Protein AF-A0A2D5E9R3-F1 (afdb_monomer_lite)

Sequence (143 aa):
MDPEVPTSSPRASREHAAGPPRAVLGPNGRVVSVGERDGDRIWLVFCHLWPLIGCFTGALPLIWLGPVVVWIIRKDESPLIDDQGRELINSMLTLLLLLVIPVIGWVVGLIWIPVWLVNSIRGAIHGSRAEYFRYPMTIRFLT

Foldseek 3Di:
DDDDDPPPDPVVVVVVLDDPFDFDQDPVRFTATGSDDLVQLVLQLCLLCLLVVCVVVVVVVSSPVSLVVSLVVCLVPDVLSVQLSQQLVQQVVQLVVLVVDPPRSVVVSVVCVVLSNVLSNVSSVCSNRRTDGHRPPGDRPDD

Radius of gyration: 19.44 Å; chains: 1; bounding box: 46×36×68 Å

pLDDT: mean 85.99, std 14.19, range [46.12, 97.75]

Secondary structure (DSSP, 8-state):
---------TTHHHHTT-SPPEEEE-TTS-EEEES--HHHHHHHHHHHHHHHHHHHH--GGGGGHHHHHHHHHHTTT-HHHHHHHHHHHHHHHHHHHHHHSTTHHHHHHHHHHHHHHHHHHHHHHHHHTTB----TT---S--

Structure (mmCIF, N/CA/C/O backbone):
data_AF-A0A2D5E9R3-F1
#
_entry.id   AF-A0A2D5E9R3-F1
#
loop_
_atom_site.group_PDB
_atom_site.id
_atom_site.type_symbol
_atom_site.label_atom_id
_atom_site.label_alt_id
_atom_site.label_comp_id
_atom_site.label_asym_id
_atom_site.label_entity_id
_atom_site.label_seq_id
_atom_site.pdbx_PDB_ins_code
_atom_site.Cartn_x
_atom_site.Cartn_y
_atom_site.Cartn_z
_atom_site.occupancy
_atom_site.B_iso_or_equiv
_atom_site.auth_seq_id
_atom_site.auth_comp_id
_atom_site.auth_asym_id
_atom_site.auth_atom_id
_atom_site.pdbx_PDB_model_num
ATOM 1 N N . MET A 1 1 ? -30.537 22.161 49.892 1.00 52.28 1 MET A N 1
ATOM 2 C CA . MET A 1 1 ? -30.931 21.091 48.956 1.00 52.28 1 MET A CA 1
ATOM 3 C C . MET A 1 1 ? -30.142 21.344 47.689 1.00 52.28 1 MET A C 1
ATOM 5 O O . MET A 1 1 ? -30.567 22.162 46.885 1.00 52.28 1 MET A O 1
ATOM 9 N N . ASP A 1 2 ? -28.948 20.764 47.593 1.00 49.03 2 ASP A N 1
ATOM 10 C CA . ASP A 1 2 ? -28.138 20.851 46.377 1.00 49.03 2 ASP A CA 1
ATOM 11 C C . ASP A 1 2 ? -28.723 19.902 45.322 1.00 49.03 2 ASP A C 1
ATOM 13 O O . ASP A 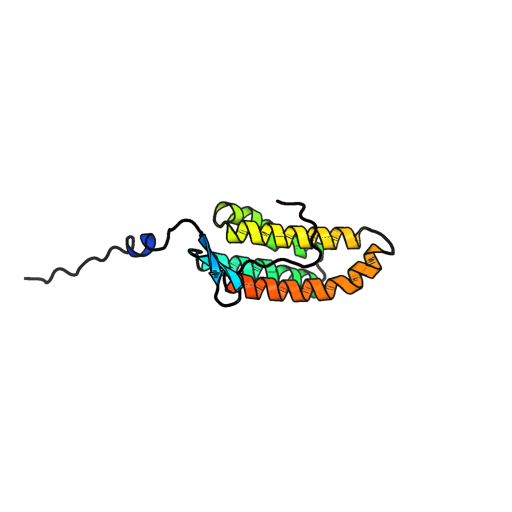1 2 ? -29.057 18.765 45.667 1.00 49.03 2 ASP A O 1
ATOM 17 N N . PRO A 1 3 ? -28.898 20.335 44.062 1.00 62.56 3 PRO A N 1
ATOM 18 C CA . PRO A 1 3 ? -29.348 19.446 43.004 1.00 62.56 3 PRO A CA 1
ATOM 19 C C . PRO A 1 3 ? -28.216 18.474 42.645 1.00 62.56 3 PRO A C 1
ATOM 21 O O . PRO A 1 3 ? -27.124 18.894 42.263 1.00 62.56 3 PRO A O 1
ATOM 24 N N . GLU A 1 4 ? -28.474 17.171 42.767 1.00 58.06 4 GLU A N 1
ATOM 25 C CA . GLU A 1 4 ? -27.582 16.121 42.270 1.00 58.06 4 GLU A CA 1
ATOM 26 C C . GLU A 1 4 ? -27.334 16.323 40.768 1.00 58.06 4 GLU A C 1
ATOM 28 O O . GLU A 1 4 ? -28.232 16.182 39.937 1.00 58.06 4 GLU A O 1
ATOM 33 N N . VAL A 1 5 ? -26.097 16.670 40.413 1.00 67.06 5 VAL A N 1
ATOM 34 C CA . VAL A 1 5 ? -25.625 16.681 39.026 1.00 67.06 5 VAL A CA 1
ATOM 35 C C . VAL A 1 5 ? -25.501 15.222 38.570 1.00 67.06 5 VAL A C 1
ATOM 37 O O . VAL A 1 5 ? -24.724 14.480 39.176 1.00 67.06 5 VAL A O 1
ATOM 40 N N . PRO A 1 6 ? -26.209 14.778 37.513 1.00 55.88 6 PRO A N 1
ATOM 41 C CA . PRO A 1 6 ? -26.099 13.408 37.032 1.00 55.88 6 PRO A CA 1
ATOM 42 C C . PRO A 1 6 ? -24.686 13.171 36.495 1.00 55.88 6 PRO A C 1
ATOM 44 O O . PRO A 1 6 ? -24.296 13.695 35.448 1.00 55.88 6 PRO A O 1
ATOM 47 N N . THR A 1 7 ? -23.901 12.373 37.213 1.00 59.50 7 THR A N 1
ATOM 48 C CA . THR A 1 7 ? -22.586 11.901 36.780 1.00 59.50 7 THR A CA 1
ATOM 49 C C . THR A 1 7 ? -22.771 10.881 35.659 1.00 59.50 7 THR A C 1
ATOM 51 O O . THR A 1 7 ? -22.741 9.668 35.858 1.00 59.50 7 THR A O 1
ATOM 54 N N . SER A 1 8 ? -22.976 11.372 34.434 1.00 57.03 8 SER A N 1
ATOM 55 C CA . SER A 1 8 ? -22.849 10.535 33.242 1.00 57.03 8 SER A CA 1
ATOM 56 C C . SER A 1 8 ? -21.387 10.094 33.117 1.00 57.03 8 SER A C 1
ATOM 58 O O . SER A 1 8 ? -20.502 10.819 32.669 1.00 57.03 8 SER A O 1
ATOM 60 N N . SER A 1 9 ? -21.123 8.893 33.626 1.00 56.31 9 SER A N 1
ATOM 61 C CA . SER A 1 9 ? -19.851 8.186 33.527 1.00 56.31 9 SER A CA 1
ATOM 62 C C . SER A 1 9 ? -19.287 8.269 32.094 1.00 56.31 9 SER A C 1
ATOM 64 O O . SER A 1 9 ? -19.950 7.803 31.162 1.00 56.31 9 SER A O 1
ATOM 66 N N . PRO A 1 10 ? -18.040 8.747 31.889 1.00 56.69 10 PRO A N 1
ATOM 67 C CA . PRO A 1 10 ? -17.362 8.734 30.583 1.00 56.69 10 PRO A CA 1
ATOM 68 C C . PRO A 1 10 ? -17.150 7.327 30.000 1.00 56.69 10 PRO A C 1
ATOM 70 O O . PRO A 1 10 ? -16.632 7.176 28.894 1.00 56.69 10 PRO A O 1
ATOM 73 N N . ARG A 1 11 ? -17.475 6.282 30.770 1.00 52.25 11 ARG A N 1
ATOM 74 C CA . ARG A 1 11 ? -17.302 4.877 30.404 1.00 52.25 11 ARG A CA 1
ATOM 75 C C . ARG A 1 11 ? -18.491 4.344 29.600 1.00 52.25 11 ARG A C 1
ATOM 77 O O . ARG A 1 11 ? -18.274 3.559 28.686 1.00 52.25 11 ARG A O 1
ATOM 84 N N . ALA A 1 12 ? -19.704 4.840 29.860 1.00 47.34 12 ALA A N 1
ATOM 85 C CA . ALA A 1 12 ? -20.921 4.384 29.180 1.00 47.34 12 ALA A CA 1
ATOM 86 C C . ALA A 1 12 ? -20.987 4.835 27.706 1.00 47.34 12 ALA A C 1
ATOM 88 O O . ALA A 1 12 ? -21.480 4.110 26.848 1.00 47.34 12 ALA A O 1
ATOM 89 N N . SER A 1 13 ? -20.408 5.995 27.370 1.00 49.84 13 SER A N 1
ATOM 90 C CA . SER A 1 13 ? -20.287 6.452 25.976 1.00 49.84 13 SER A CA 1
ATOM 91 C C . SER A 1 13 ? -19.224 5.689 25.177 1.00 49.84 13 SER A C 1
ATOM 93 O O . SER A 1 13 ? -19.307 5.631 23.953 1.00 49.84 13 SER A O 1
ATOM 95 N N . ARG A 1 14 ? -18.248 5.063 25.853 1.00 50.88 14 ARG A N 1
ATOM 96 C CA . ARG A 1 14 ? -17.224 4.212 25.220 1.00 50.88 14 ARG A CA 1
ATOM 97 C C . ARG A 1 14 ? -17.724 2.797 24.921 1.00 50.88 14 ARG A C 1
ATOM 99 O O . ARG A 1 14 ? -17.173 2.147 24.040 1.00 50.88 14 ARG A O 1
ATOM 106 N N . GLU A 1 15 ? -18.763 2.336 25.614 1.00 47.16 15 GLU A N 1
ATOM 107 C CA . GLU A 1 15 ? -19.359 1.007 25.406 1.00 47.16 15 GLU A CA 1
ATOM 108 C C . GLU A 1 15 ? -20.357 0.967 24.235 1.00 47.16 15 GLU A C 1
ATOM 110 O O . GLU A 1 15 ? -20.550 -0.086 23.633 1.00 47.16 15 GLU A O 1
ATOM 115 N N . HIS A 1 16 ? -20.926 2.107 23.821 1.00 46.12 16 HIS A N 1
ATOM 116 C CA . HIS A 1 16 ? -21.911 2.160 22.731 1.00 46.12 16 HIS A CA 1
ATOM 117 C C . HIS A 1 16 ? -21.360 1.957 21.302 1.00 46.12 16 HIS A C 1
ATOM 119 O O . HIS A 1 16 ? -22.151 1.915 20.362 1.00 46.12 16 HIS A O 1
ATOM 125 N N . ALA A 1 17 ? -20.049 1.771 21.108 1.00 47.62 17 ALA A N 1
ATOM 126 C CA . ALA A 1 17 ? -19.441 1.619 19.776 1.00 47.62 17 ALA A CA 1
ATOM 127 C C . ALA A 1 17 ? -18.847 0.225 19.476 1.00 47.62 17 ALA A C 1
ATOM 129 O O . ALA A 1 17 ? -18.356 0.003 18.373 1.00 47.62 17 ALA A O 1
ATOM 130 N N . ALA A 1 18 ? -18.884 -0.723 20.417 1.00 50.41 18 ALA A N 1
ATOM 131 C CA . ALA A 1 18 ? -18.148 -1.990 20.317 1.00 50.41 18 ALA A CA 1
ATOM 132 C C . ALA A 1 18 ? -19.027 -3.183 19.890 1.00 50.41 18 ALA A C 1
ATOM 134 O O . ALA A 1 18 ? -19.041 -4.231 20.535 1.00 50.41 18 ALA A O 1
ATOM 135 N N . GLY A 1 19 ? -19.776 -3.041 18.794 1.00 53.56 19 GLY A N 1
ATOM 136 C CA . GLY A 1 19 ? -20.221 -4.227 18.056 1.00 53.56 19 GLY A CA 1
ATOM 137 C C . GLY A 1 19 ? -19.011 -4.907 17.396 1.00 53.56 19 GLY A C 1
ATOM 138 O O . GLY A 1 19 ? -18.029 -4.218 17.113 1.00 53.56 19 GLY A O 1
ATOM 139 N N . PRO A 1 20 ? -19.031 -6.228 17.127 1.00 58.78 20 PRO A N 1
ATOM 140 C CA . PRO A 1 20 ? -17.999 -6.825 16.285 1.00 58.78 20 PRO A CA 1
ATOM 141 C C . PRO A 1 20 ? -17.955 -6.056 14.954 1.00 58.78 20 PRO A C 1
ATOM 143 O O . PRO A 1 20 ? -19.034 -5.748 14.434 1.00 58.78 20 PRO A O 1
ATOM 146 N N . PRO A 1 21 ? -16.764 -5.740 14.411 1.00 62.31 21 PRO A N 1
ATOM 147 C CA . PRO A 1 21 ? -16.633 -5.088 13.115 1.00 62.31 21 PRO A CA 1
ATOM 148 C C . PRO A 1 21 ? -17.486 -5.820 12.084 1.00 62.31 21 PRO A C 1
ATOM 150 O O . PRO A 1 21 ? -17.317 -7.023 11.858 1.00 62.31 21 PRO A O 1
ATOM 153 N N . ARG A 1 22 ? -18.470 -5.121 11.518 1.00 72.44 22 ARG A N 1
ATOM 154 C CA . ARG A 1 22 ? -19.379 -5.690 10.520 1.00 72.44 22 ARG A CA 1
ATOM 155 C C . ARG A 1 22 ? -19.126 -4.992 9.201 1.00 72.44 22 ARG A C 1
ATOM 157 O O . ARG A 1 22 ? -19.356 -3.794 9.071 1.00 72.44 22 ARG A O 1
ATOM 164 N N . ALA A 1 23 ? -18.688 -5.768 8.219 1.00 88.12 23 ALA A N 1
ATOM 165 C CA . ALA A 1 23 ? -18.654 -5.330 6.838 1.00 88.12 23 ALA A CA 1
ATOM 166 C C . ALA A 1 23 ? -20.096 -5.217 6.313 1.00 88.12 23 ALA A C 1
ATOM 168 O O . ALA A 1 23 ? -20.855 -6.188 6.346 1.00 88.12 23 ALA A O 1
ATOM 169 N N . VAL A 1 24 ? -20.478 -4.033 5.840 1.00 90.75 24 VAL A N 1
ATOM 170 C CA . VAL A 1 24 ? -21.803 -3.737 5.281 1.00 90.75 24 VAL A CA 1
ATOM 171 C C . VAL A 1 24 ? -21.638 -3.183 3.869 1.00 90.75 24 VAL A C 1
ATOM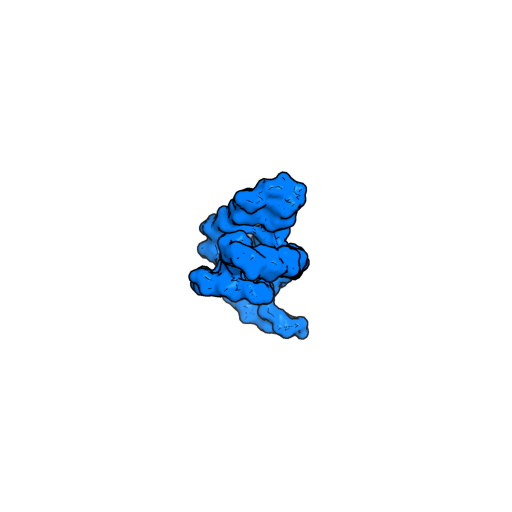 173 O O . VAL A 1 24 ? -20.679 -2.473 3.568 1.00 90.75 24 VAL A O 1
ATOM 176 N N . LEU A 1 25 ? -22.577 -3.503 2.979 1.00 91.06 25 LEU A N 1
ATOM 177 C CA . LEU A 1 25 ? -22.619 -2.912 1.647 1.00 91.06 25 LEU A CA 1
ATOM 178 C C . LEU A 1 25 ? -23.185 -1.487 1.735 1.00 91.06 25 LEU A C 1
ATOM 180 O O . LEU A 1 25 ? -24.355 -1.292 2.060 1.00 91.06 25 LEU A O 1
ATOM 184 N N . GLY A 1 26 ? -22.347 -0.490 1.468 1.00 87.94 26 GLY A N 1
ATOM 185 C CA . GLY A 1 26 ? -22.733 0.915 1.448 1.00 87.94 26 GLY A CA 1
ATOM 186 C C . GLY A 1 26 ? -23.551 1.298 0.203 1.00 87.94 26 GLY A C 1
ATOM 187 O O . GLY A 1 26 ? -23.574 0.553 -0.781 1.00 87.94 26 GLY A O 1
ATOM 188 N N . PRO A 1 27 ? -24.154 2.503 0.184 1.00 85.31 27 PRO A N 1
ATOM 189 C CA . PRO A 1 27 ? -25.037 2.966 -0.898 1.00 85.31 27 PRO A CA 1
ATOM 190 C C . PRO A 1 27 ? -24.382 2.984 -2.285 1.00 85.31 27 PRO A C 1
ATOM 192 O O . PRO A 1 27 ? -25.051 2.850 -3.302 1.00 85.31 27 PRO A O 1
ATOM 195 N N . ASN A 1 28 ? -23.055 3.117 -2.323 1.00 87.62 28 ASN A N 1
ATOM 196 C CA . ASN A 1 28 ? -22.259 3.163 -3.549 1.00 87.62 28 ASN A CA 1
ATOM 197 C C . ASN A 1 28 ? -21.818 1.764 -4.031 1.00 87.62 28 ASN A C 1
ATOM 199 O O . ASN A 1 28 ? -20.890 1.660 -4.832 1.00 87.62 28 ASN A O 1
ATOM 203 N N . GLY A 1 29 ? -22.396 0.689 -3.478 1.00 90.75 29 GLY A N 1
ATOM 204 C CA . GLY A 1 29 ? -22.018 -0.698 -3.772 1.00 90.75 29 GLY A CA 1
ATOM 205 C C . GLY A 1 29 ? -20.646 -1.105 -3.224 1.00 90.75 29 GLY A C 1
ATOM 206 O O . GLY A 1 29 ? -20.078 -2.104 -3.656 1.00 90.75 29 GLY A O 1
ATOM 207 N N . ARG A 1 30 ? -20.083 -0.327 -2.293 1.00 90.94 30 ARG A N 1
ATOM 208 C CA . ARG A 1 30 ? -18.770 -0.587 -1.685 1.00 90.94 30 ARG A CA 1
ATOM 209 C C . ARG A 1 30 ? -18.928 -1.271 -0.345 1.00 90.94 30 ARG A C 1
ATOM 211 O O . ARG A 1 30 ? -19.834 -0.932 0.406 1.00 90.94 30 ARG A O 1
ATOM 218 N N . VAL A 1 31 ? -18.024 -2.188 -0.030 1.00 93.31 31 VAL A N 1
ATOM 219 C CA . VAL A 1 31 ? -17.972 -2.788 1.302 1.00 93.31 31 VAL A CA 1
ATOM 220 C C . VAL A 1 31 ? -17.327 -1.778 2.246 1.00 93.31 31 VAL A C 1
ATOM 222 O O . VAL A 1 31 ? -16.213 -1.313 1.996 1.00 93.31 31 VAL A O 1
ATOM 225 N N . VAL A 1 32 ? -18.052 -1.422 3.299 1.00 93.06 32 VAL A N 1
ATOM 226 C CA . VAL A 1 32 ? -17.645 -0.474 4.335 1.00 93.06 32 VAL A CA 1
ATOM 227 C C . VAL A 1 32 ? -17.607 -1.227 5.650 1.00 93.06 32 VAL A C 1
ATOM 229 O O . VAL A 1 32 ? -18.540 -1.965 5.968 1.00 93.06 32 VAL A O 1
ATOM 232 N N . SER A 1 33 ? -16.538 -1.048 6.409 1.00 90.50 33 SER A N 1
ATOM 233 C CA . SER A 1 33 ? -16.481 -1.564 7.765 1.00 90.50 33 SER A CA 1
ATOM 234 C C . SER A 1 33 ? -17.184 -0.601 8.726 1.00 90.50 33 SER A C 1
ATOM 236 O O . SER A 1 33 ? -17.061 0.624 8.602 1.00 90.50 33 SER A O 1
ATOM 238 N N . VAL A 1 34 ? -18.003 -1.157 9.621 1.00 87.69 34 VAL A N 1
ATOM 239 C CA . VAL A 1 34 ? -18.780 -0.411 10.615 1.00 87.69 34 VAL A CA 1
ATOM 240 C C . VAL A 1 34 ? -18.314 -0.795 12.016 1.00 87.69 34 VAL A C 1
ATOM 242 O O . VAL A 1 34 ? -18.251 -1.979 12.349 1.00 87.69 34 VAL A O 1
ATOM 245 N N . GLY A 1 35 ? -18.083 0.218 12.856 1.00 84.56 35 GLY A N 1
ATOM 246 C CA . GLY A 1 35 ? -17.605 0.055 14.235 1.00 84.56 35 GLY A CA 1
ATOM 247 C C . GLY A 1 35 ? -16.111 0.338 14.415 1.00 84.56 35 GLY A C 1
ATOM 248 O O . GLY A 1 35 ? -15.596 0.216 15.524 1.00 84.56 35 GLY A O 1
ATOM 249 N N . GLU A 1 36 ? -15.403 0.735 13.356 1.00 82.56 36 GLU A N 1
ATOM 250 C CA . GLU A 1 36 ? -13.984 1.087 13.421 1.00 82.56 36 GLU A CA 1
ATOM 251 C C . GLU A 1 36 ? -13.741 2.359 14.220 1.00 82.56 36 GLU A C 1
ATOM 253 O O . GLU A 1 36 ? -14.477 3.344 14.131 1.00 82.56 36 GLU A O 1
ATOM 258 N N . ARG A 1 37 ? -12.618 2.360 14.936 1.00 85.62 37 ARG A N 1
ATOM 259 C CA . ARG A 1 37 ? -12.118 3.549 15.620 1.00 85.62 37 ARG A CA 1
ATOM 260 C C . ARG A 1 37 ? -11.626 4.565 14.594 1.00 85.62 37 ARG A C 1
ATOM 262 O O . ARG A 1 37 ? -10.965 4.197 13.625 1.00 85.62 37 ARG A O 1
ATOM 269 N N . ASP A 1 38 ? -11.818 5.852 14.874 1.00 86.44 38 ASP A N 1
ATOM 270 C CA . ASP A 1 38 ? -11.306 6.941 14.026 1.00 86.44 38 ASP A CA 1
ATOM 271 C C . ASP A 1 38 ? -9.795 6.832 13.774 1.00 86.44 38 ASP A C 1
ATOM 273 O O . ASP A 1 38 ? -9.314 7.100 12.672 1.00 86.44 38 ASP A O 1
ATOM 277 N N . GLY A 1 39 ? -9.049 6.351 14.774 1.00 90.19 39 GLY A N 1
ATOM 278 C CA . GLY A 1 39 ? -7.618 6.092 14.650 1.00 90.19 39 GLY A CA 1
ATOM 279 C C . GLY A 1 39 ? -7.276 5.105 13.534 1.00 90.19 39 GLY A C 1
ATOM 280 O O . GLY A 1 39 ? -6.260 5.287 12.871 1.00 90.19 39 GLY A O 1
ATOM 281 N N . ASP A 1 40 ? -8.109 4.095 13.273 1.00 92.94 40 ASP A N 1
ATOM 282 C CA . ASP A 1 40 ? -7.834 3.069 12.259 1.00 92.94 40 ASP A CA 1
ATOM 283 C C . ASP A 1 40 ? -7.788 3.679 10.848 1.00 92.94 40 ASP A C 1
ATOM 285 O O . ASP A 1 40 ? -6.897 3.365 10.060 1.00 92.94 40 ASP A O 1
ATOM 289 N N . ARG A 1 41 ? -8.670 4.646 10.565 1.00 94.38 41 ARG A N 1
ATOM 290 C CA . ARG A 1 41 ? -8.703 5.385 9.290 1.00 94.38 41 ARG A CA 1
ATOM 291 C C . ARG A 1 41 ? -7.415 6.172 9.057 1.00 94.38 41 ARG A C 1
ATOM 293 O O . ARG A 1 41 ? -6.906 6.194 7.938 1.00 94.38 41 ARG A O 1
ATOM 300 N N . ILE A 1 42 ? -6.870 6.789 10.109 1.00 95.12 42 ILE A N 1
ATOM 301 C CA . ILE A 1 42 ? -5.611 7.547 10.041 1.00 95.12 42 ILE A CA 1
ATOM 302 C C . ILE A 1 42 ? -4.454 6.618 9.665 1.00 95.12 42 ILE A C 1
ATOM 304 O O . ILE A 1 42 ? -3.672 6.950 8.774 1.00 95.12 42 ILE A O 1
ATOM 308 N N . TRP A 1 43 ? -4.374 5.439 10.290 1.00 95.50 43 TRP A N 1
ATOM 309 C CA . TRP A 1 43 ? -3.345 4.448 9.963 1.00 95.50 43 TRP A CA 1
ATOM 310 C C . TRP A 1 43 ? -3.453 3.956 8.525 1.00 95.50 43 TRP A C 1
ATOM 312 O O . TRP A 1 43 ? -2.435 3.872 7.848 1.00 95.50 43 TRP A O 1
ATOM 322 N N . LEU A 1 44 ? -4.665 3.697 8.031 1.00 95.75 44 LEU A N 1
ATOM 323 C CA . LEU A 1 44 ? -4.875 3.281 6.642 1.00 95.75 44 LEU A CA 1
ATOM 324 C C . LEU A 1 44 ? -4.431 4.357 5.649 1.00 95.75 44 LEU A C 1
ATOM 326 O O . LEU A 1 44 ? -3.680 4.065 4.719 1.00 95.75 44 LEU A O 1
ATOM 330 N N . VAL A 1 45 ? -4.847 5.610 5.863 1.00 96.69 45 VAL A N 1
ATOM 331 C CA . VAL A 1 45 ? -4.415 6.745 5.032 1.00 96.69 45 VAL A CA 1
ATOM 332 C C . VAL A 1 45 ? -2.892 6.846 5.032 1.00 96.69 45 VAL A C 1
ATOM 334 O O . VAL A 1 45 ? -2.280 6.928 3.968 1.00 96.69 45 VAL A O 1
ATOM 337 N N . PHE A 1 46 ? -2.275 6.784 6.212 1.00 95.44 46 PHE A N 1
ATOM 338 C CA . PHE A 1 46 ? -0.825 6.828 6.356 1.00 95.44 46 PHE A CA 1
ATOM 339 C C . PHE A 1 46 ? -0.136 5.679 5.608 1.00 95.44 46 PHE A C 1
ATOM 341 O O . PHE A 1 46 ? 0.769 5.931 4.815 1.00 95.44 46 PHE A O 1
ATOM 348 N N . CYS A 1 47 ? -0.587 4.436 5.794 1.00 95.06 47 CYS A N 1
ATOM 349 C CA . CYS A 1 47 ? -0.040 3.263 5.115 1.00 95.06 47 CYS A CA 1
ATOM 350 C C . CYS A 1 47 ? -0.084 3.407 3.596 1.00 95.06 47 CYS A C 1
ATOM 352 O O . CYS A 1 47 ? 0.928 3.194 2.934 1.00 95.06 47 CYS A O 1
ATOM 354 N N . HIS A 1 48 ? -1.233 3.784 3.037 1.00 95.44 48 HIS A N 1
ATOM 355 C CA . HIS A 1 48 ? -1.396 3.873 1.590 1.00 95.44 48 HIS A CA 1
ATOM 356 C C . HIS A 1 48 ? -0.643 5.058 0.969 1.00 95.44 48 HIS A C 1
ATOM 358 O O . HIS A 1 48 ? -0.245 4.972 -0.189 1.00 95.44 48 HIS A O 1
ATOM 364 N N . LEU A 1 49 ? -0.398 6.141 1.714 1.00 95.12 49 LEU A N 1
ATOM 365 C CA . LEU A 1 49 ? 0.401 7.275 1.229 1.00 95.12 49 LEU A CA 1
ATOM 366 C C . LEU A 1 49 ? 1.904 7.112 1.471 1.00 95.12 49 LEU A C 1
ATOM 368 O O . LEU A 1 49 ? 2.696 7.753 0.779 1.00 95.12 49 LEU A O 1
ATOM 372 N N . TRP A 1 50 ? 2.319 6.252 2.402 1.00 93.81 50 TRP A N 1
ATOM 373 C CA . TRP A 1 50 ? 3.730 6.031 2.714 1.00 93.81 50 TRP A CA 1
ATOM 374 C C . TRP A 1 50 ? 4.588 5.698 1.486 1.00 93.81 50 TRP A C 1
ATOM 376 O O . TRP A 1 50 ? 5.680 6.261 1.363 1.00 93.81 50 TRP A O 1
ATOM 386 N N . PRO A 1 51 ? 4.118 4.880 0.523 1.00 88.00 51 PRO A N 1
ATOM 387 C CA . PRO A 1 51 ? 4.864 4.649 -0.696 1.00 88.00 51 PRO A CA 1
ATOM 388 C C . PRO A 1 51 ? 5.327 5.887 -1.463 1.00 88.00 51 PRO A C 1
ATOM 390 O O . PRO A 1 51 ? 6.389 5.866 -2.087 1.00 88.00 51 PRO A O 1
ATOM 393 N N . LEU A 1 52 ? 4.561 6.979 -1.394 1.00 89.12 52 LEU A N 1
ATOM 394 C CA . LEU A 1 52 ? 4.906 8.228 -2.065 1.00 89.12 52 LEU A CA 1
ATOM 395 C C . LEU A 1 52 ? 6.222 8.797 -1.518 1.00 89.12 52 LEU A C 1
ATOM 397 O O . LEU A 1 52 ? 7.031 9.308 -2.287 1.00 89.12 52 LEU A O 1
ATOM 401 N N . ILE A 1 53 ? 6.483 8.641 -0.216 1.00 84.94 53 ILE A N 1
ATOM 402 C CA . ILE A 1 53 ? 7.718 9.110 0.427 1.00 84.94 53 ILE A CA 1
ATOM 403 C C . ILE A 1 53 ? 8.932 8.417 -0.197 1.00 84.94 53 ILE A C 1
ATOM 405 O O . ILE A 1 53 ? 9.892 9.087 -0.578 1.00 84.94 53 ILE A O 1
ATOM 409 N N . GLY A 1 54 ? 8.878 7.091 -0.356 1.00 77.12 54 GLY A N 1
ATOM 410 C CA . GLY A 1 54 ? 9.955 6.320 -0.986 1.00 77.12 54 GLY A CA 1
ATOM 411 C C . GLY A 1 54 ? 10.197 6.729 -2.443 1.00 77.12 54 GLY A C 1
ATOM 412 O O . GLY A 1 54 ? 11.346 6.866 -2.859 1.00 77.12 54 GLY A O 1
ATOM 413 N N . CYS A 1 55 ? 9.125 7.000 -3.196 1.00 77.81 55 CYS A N 1
ATOM 414 C CA . CYS A 1 55 ? 9.216 7.466 -4.582 1.00 77.81 55 CYS A CA 1
ATOM 415 C C . CYS A 1 55 ? 9.826 8.873 -4.711 1.00 77.81 55 CYS A C 1
ATOM 417 O O . CYS A 1 55 ? 10.659 9.081 -5.587 1.00 77.81 55 CYS A O 1
ATOM 419 N N . PHE A 1 56 ? 9.446 9.829 -3.856 1.00 80.56 56 PHE A N 1
ATOM 420 C CA . PHE A 1 56 ? 9.931 11.215 -3.949 1.00 80.56 56 PHE A CA 1
ATOM 421 C C . PHE A 1 56 ? 11.334 11.418 -3.367 1.00 80.56 56 PHE A C 1
ATOM 423 O O . PHE A 1 56 ? 12.072 12.276 -3.841 1.00 80.56 56 PHE A O 1
ATOM 430 N N . THR A 1 57 ? 11.714 10.643 -2.349 1.00 82.06 57 THR A N 1
ATOM 431 C CA . THR A 1 57 ? 13.032 10.763 -1.698 1.00 82.06 57 THR A CA 1
ATOM 432 C C . THR A 1 57 ? 14.113 9.905 -2.357 1.00 82.06 57 THR A C 1
ATOM 434 O O . THR A 1 57 ? 15.287 10.042 -2.025 1.00 82.06 57 THR A O 1
ATOM 437 N N . GLY A 1 58 ? 13.737 8.991 -3.260 1.00 75.62 58 GLY A N 1
ATOM 438 C CA . GLY A 1 58 ? 14.649 8.011 -3.861 1.00 75.62 58 GLY A CA 1
ATOM 439 C C . GLY A 1 58 ? 15.070 6.882 -2.912 1.00 75.62 58 GLY A C 1
ATOM 440 O O . GLY A 1 58 ? 15.799 5.975 -3.314 1.00 75.62 58 GLY A O 1
ATOM 441 N N . ALA A 1 59 ? 14.594 6.883 -1.664 1.00 80.44 59 ALA A N 1
ATOM 442 C CA . ALA A 1 59 ? 14.894 5.855 -0.677 1.00 80.44 59 ALA A CA 1
ATOM 443 C C . ALA A 1 59 ? 13.987 4.627 -0.868 1.00 80.44 59 ALA A C 1
ATOM 445 O O . ALA A 1 59 ? 13.118 4.333 -0.047 1.00 80.44 59 ALA A O 1
ATOM 446 N N . LEU A 1 60 ? 14.197 3.896 -1.966 1.00 75.00 60 LEU A N 1
ATOM 447 C CA . LEU A 1 60 ? 13.372 2.747 -2.355 1.00 75.00 60 LEU A CA 1
ATOM 448 C C . LEU A 1 60 ? 13.184 1.694 -1.247 1.00 75.00 60 LEU A C 1
ATOM 450 O O . LEU A 1 60 ? 12.060 1.228 -1.101 1.00 75.00 60 LEU A O 1
ATOM 454 N N . PRO A 1 61 ? 14.180 1.335 -0.410 1.00 77.56 61 PRO A N 1
ATOM 455 C CA . PRO A 1 61 ? 13.946 0.391 0.686 1.00 77.56 61 PRO A CA 1
ATOM 456 C C . PRO A 1 61 ? 12.967 0.915 1.745 1.00 77.56 61 PRO A C 1
ATOM 458 O O . PRO A 1 61 ? 12.212 0.137 2.327 1.00 77.56 61 PRO A O 1
ATOM 461 N N . LEU A 1 62 ? 12.928 2.235 1.971 1.00 82.25 62 LEU A N 1
ATOM 462 C CA . LEU A 1 62 ? 12.036 2.837 2.962 1.00 82.25 62 LEU A CA 1
ATOM 463 C C . LEU A 1 62 ? 10.568 2.719 2.566 1.00 82.25 62 LEU A C 1
ATOM 465 O O . LEU A 1 62 ? 9.728 2.763 3.458 1.00 82.25 62 LEU A O 1
ATOM 469 N N . ILE A 1 63 ? 10.246 2.500 1.284 1.00 85.88 63 ILE A N 1
ATOM 470 C CA . ILE A 1 63 ? 8.865 2.364 0.800 1.00 85.88 63 ILE A CA 1
ATOM 471 C C . ILE A 1 63 ? 8.086 1.276 1.560 1.00 85.88 63 ILE A C 1
ATOM 473 O O . ILE A 1 63 ? 6.888 1.426 1.757 1.00 85.88 63 ILE A O 1
ATOM 477 N N . TRP A 1 64 ? 8.767 0.231 2.042 1.00 89.19 64 TRP A N 1
ATOM 478 C CA . TRP A 1 64 ? 8.188 -0.920 2.749 1.00 89.19 64 TRP A CA 1
ATOM 479 C C . TRP A 1 64 ? 7.961 -0.693 4.233 1.00 89.19 64 TRP A C 1
ATOM 481 O O . TRP A 1 64 ? 7.051 -1.284 4.812 1.00 89.19 64 TRP A O 1
ATOM 491 N N . LEU A 1 65 ? 8.789 0.147 4.851 1.00 90.75 65 LEU A N 1
ATOM 492 C CA . LEU A 1 65 ? 8.900 0.191 6.301 1.00 90.75 65 LEU A CA 1
ATOM 493 C C . LEU A 1 65 ? 7.590 0.636 6.959 1.00 90.75 65 LEU A C 1
ATOM 495 O O . LEU A 1 65 ? 7.108 -0.040 7.860 1.00 90.75 65 LEU A O 1
ATOM 499 N N . GLY A 1 66 ? 6.980 1.721 6.480 1.00 90.88 66 GLY A N 1
ATOM 500 C CA . GLY A 1 66 ? 5.735 2.247 7.042 1.00 90.88 66 GLY A CA 1
ATOM 501 C C . GLY A 1 66 ? 4.580 1.241 6.999 1.00 90.88 66 GLY A C 1
ATOM 502 O O . GLY A 1 66 ? 4.070 0.886 8.062 1.00 90.88 66 GLY A O 1
ATOM 503 N N . PRO A 1 67 ? 4.176 0.739 5.815 1.00 94.06 67 PRO A N 1
ATOM 504 C CA . PRO A 1 67 ? 3.094 -0.228 5.681 1.00 94.06 67 PRO A CA 1
ATOM 505 C C . PRO A 1 67 ? 3.307 -1.487 6.517 1.00 94.06 67 PRO A C 1
ATOM 507 O O . PRO A 1 67 ? 2.394 -1.909 7.220 1.00 94.06 67 PRO A O 1
ATOM 510 N N . VAL A 1 68 ? 4.516 -2.059 6.481 1.00 95.50 68 VAL A N 1
ATOM 511 C CA . VAL A 1 68 ? 4.825 -3.306 7.191 1.00 95.50 68 VAL A CA 1
ATOM 512 C C . VAL A 1 68 ? 4.799 -3.102 8.703 1.00 95.50 68 VAL A C 1
ATOM 514 O O . VAL A 1 68 ? 4.180 -3.895 9.409 1.00 95.50 68 VAL A O 1
ATOM 517 N N . VAL A 1 69 ? 5.419 -2.034 9.211 1.00 95.38 69 VAL A N 1
ATOM 518 C CA . VAL A 1 69 ? 5.445 -1.745 10.653 1.00 95.38 69 VAL A CA 1
ATOM 519 C C . VAL A 1 69 ? 4.037 -1.483 11.178 1.00 95.38 69 VAL A C 1
ATOM 521 O O . VAL A 1 69 ? 3.644 -2.069 12.186 1.00 95.38 69 VAL A O 1
ATOM 524 N N . VAL A 1 70 ? 3.254 -0.651 10.486 1.00 95.00 70 VAL A N 1
ATOM 525 C CA . VAL A 1 70 ? 1.876 -0.366 10.904 1.00 95.00 70 VAL A CA 1
ATOM 526 C C . VAL A 1 70 ? 1.024 -1.630 10.865 1.00 95.00 70 VAL A C 1
ATOM 528 O O . VAL A 1 70 ? 0.300 -1.887 11.826 1.00 95.00 70 VAL A O 1
ATOM 531 N N . TRP A 1 71 ? 1.132 -2.440 9.807 1.00 97.00 71 TRP A N 1
ATOM 532 C CA . TRP A 1 71 ? 0.383 -3.690 9.717 1.00 97.00 71 TRP A CA 1
ATOM 533 C C . TRP A 1 71 ? 0.736 -4.633 10.871 1.00 97.00 71 TRP A C 1
ATOM 535 O O . TRP A 1 71 ? -0.168 -5.086 11.562 1.00 97.00 71 TRP A O 1
ATOM 545 N N . ILE A 1 72 ? 2.019 -4.855 11.173 1.00 97.31 72 ILE A N 1
ATOM 546 C CA . ILE A 1 72 ? 2.430 -5.745 12.273 1.00 97.31 72 ILE A CA 1
ATOM 547 C C . ILE A 1 72 ? 1.891 -5.274 13.629 1.00 97.31 72 ILE A C 1
ATOM 549 O O . ILE A 1 72 ? 1.433 -6.102 14.411 1.00 97.31 72 ILE A O 1
ATOM 553 N N . ILE A 1 73 ? 1.930 -3.968 13.910 1.00 96.38 73 ILE A N 1
ATOM 554 C CA . ILE A 1 73 ? 1.519 -3.423 15.214 1.00 96.38 73 ILE A CA 1
ATOM 555 C C . ILE A 1 73 ? -0.007 -3.421 15.372 1.00 96.38 73 ILE A C 1
ATOM 557 O O . ILE A 1 73 ? -0.506 -3.577 16.481 1.00 96.38 73 ILE A O 1
ATOM 561 N N . ARG A 1 74 ? -0.757 -3.208 14.285 1.00 95.06 74 ARG A N 1
ATOM 562 C CA . ARG A 1 74 ? -2.194 -2.887 14.356 1.00 95.06 74 ARG A CA 1
ATOM 563 C C . ARG A 1 74 ? -3.110 -3.973 13.791 1.00 95.06 74 ARG A C 1
ATOM 565 O O . ARG A 1 74 ? -4.318 -3.888 14.015 1.00 95.06 74 ARG A O 1
ATOM 572 N N . LYS A 1 75 ? -2.578 -4.992 13.101 1.00 94.62 75 LYS A N 1
ATOM 573 C CA . LYS A 1 75 ? -3.374 -6.079 12.496 1.00 94.62 75 LYS A CA 1
ATOM 574 C C . LYS A 1 75 ? -4.278 -6.795 13.501 1.00 94.62 75 LYS A C 1
ATOM 576 O O . LYS A 1 75 ? -5.424 -7.085 13.190 1.00 94.62 75 LYS A O 1
ATOM 581 N N . ASP A 1 76 ? -3.799 -7.018 14.723 1.00 94.69 76 ASP A N 1
ATOM 582 C CA . ASP A 1 76 ? -4.552 -7.773 15.734 1.00 94.69 76 ASP A CA 1
ATOM 583 C C . ASP A 1 76 ? -5.634 -6.912 16.412 1.00 94.69 76 ASP A C 1
ATOM 585 O O . ASP A 1 76 ? -6.514 -7.423 17.100 1.00 94.69 76 ASP A O 1
ATOM 589 N N . GLU A 1 77 ? -5.598 -5.593 16.200 1.00 90.81 77 GLU A N 1
ATOM 590 C CA . GLU A 1 77 ? -6.515 -4.641 16.823 1.00 90.81 77 GLU A CA 1
ATOM 591 C C . GLU A 1 77 ? -7.679 -4.238 15.911 1.00 90.81 77 GLU A C 1
ATOM 593 O O . GLU A 1 77 ? -8.686 -3.734 16.415 1.00 90.81 77 GLU A O 1
ATOM 598 N N . SER A 1 78 ? -7.539 -4.384 14.590 1.00 91.12 78 SER A N 1
ATOM 599 C CA . SER A 1 78 ? -8.526 -3.929 13.607 1.00 91.12 78 SER A CA 1
ATOM 600 C C . SER A 1 78 ? -8.550 -4.842 12.376 1.00 91.12 78 SER A C 1
ATOM 602 O O . SER A 1 78 ? -7.596 -4.831 11.593 1.00 91.12 78 SER A O 1
ATOM 604 N N . PRO A 1 79 ? -9.653 -5.581 12.138 1.00 92.19 79 PRO A N 1
ATOM 605 C CA . PRO A 1 79 ? -9.796 -6.437 10.959 1.00 92.19 79 PRO A CA 1
ATOM 606 C C . PRO A 1 79 ? -9.687 -5.674 9.633 1.00 92.19 79 PRO A C 1
ATOM 608 O O . PRO A 1 79 ? -9.231 -6.225 8.634 1.00 92.19 79 PRO A O 1
ATOM 611 N N . LEU A 1 80 ? -10.086 -4.397 9.616 1.00 93.56 80 LEU A N 1
ATOM 612 C CA . LEU A 1 80 ? -9.935 -3.537 8.446 1.00 93.56 80 LEU A CA 1
ATOM 613 C C . LEU A 1 80 ? -8.456 -3.237 8.157 1.00 93.56 80 LEU A C 1
ATOM 615 O O . LEU A 1 80 ? -8.036 -3.321 7.004 1.00 93.56 80 LEU A O 1
ATOM 619 N N . ILE A 1 81 ? -7.665 -2.906 9.187 1.00 95.62 81 ILE A N 1
ATOM 620 C CA . ILE A 1 81 ? -6.215 -2.684 9.033 1.00 95.62 81 ILE A CA 1
ATOM 621 C C . ILE A 1 81 ? -5.525 -3.965 8.587 1.00 95.62 81 ILE A C 1
ATOM 623 O O . ILE A 1 81 ? -4.642 -3.921 7.735 1.00 95.62 81 ILE A O 1
ATOM 627 N N . ASP A 1 82 ? -5.924 -5.097 9.150 1.00 96.12 82 ASP A N 1
ATOM 628 C CA . ASP A 1 82 ? -5.352 -6.384 8.799 1.00 96.12 82 ASP A CA 1
ATOM 629 C C . ASP A 1 82 ? -5.580 -6.732 7.317 1.00 96.12 82 ASP A C 1
ATOM 631 O O . ASP A 1 82 ? -4.633 -7.038 6.591 1.00 96.12 82 ASP A O 1
ATOM 635 N N . ASP A 1 83 ? -6.815 -6.583 6.834 1.00 95.81 83 ASP A N 1
ATOM 636 C CA . ASP A 1 83 ? -7.156 -6.835 5.434 1.00 95.81 83 ASP A CA 1
ATOM 637 C C . ASP A 1 83 ? -6.448 -5.878 4.460 1.00 95.81 83 ASP A C 1
ATOM 639 O O . ASP A 1 83 ? -5.827 -6.310 3.483 1.00 95.81 83 ASP A O 1
ATOM 643 N N . GLN A 1 84 ? -6.525 -4.574 4.726 1.00 96.62 84 GLN A N 1
ATOM 644 C CA . GLN A 1 84 ? -5.954 -3.557 3.843 1.00 96.62 84 GLN A CA 1
ATOM 645 C C . GLN A 1 84 ? -4.423 -3.545 3.900 1.00 96.62 84 GLN A C 1
ATOM 647 O O . GLN A 1 84 ? -3.769 -3.317 2.881 1.00 96.62 84 GLN A O 1
ATOM 652 N N . GLY A 1 85 ? -3.842 -3.856 5.061 1.00 96.38 85 GLY A N 1
ATOM 653 C CA . GLY A 1 85 ? -2.406 -4.044 5.237 1.00 96.38 85 GLY A CA 1
ATOM 654 C C . GLY A 1 85 ? -1.886 -5.228 4.424 1.00 96.38 85 GLY A C 1
ATOM 655 O O . GLY A 1 85 ? -0.935 -5.057 3.658 1.00 96.38 85 GLY A O 1
ATOM 656 N N . ARG A 1 86 ? -2.554 -6.392 4.491 1.00 97.00 86 ARG A N 1
ATOM 657 C CA . ARG A 1 86 ? -2.236 -7.542 3.626 1.00 97.00 86 ARG A CA 1
ATOM 658 C C . ARG A 1 86 ? -2.332 -7.184 2.148 1.00 97.00 86 ARG A C 1
ATOM 660 O O . ARG A 1 86 ? -1.414 -7.491 1.392 1.00 97.00 86 ARG A O 1
ATOM 667 N N . GLU A 1 87 ? -3.412 -6.529 1.727 1.00 97.25 87 GLU A N 1
ATOM 668 C CA . GLU A 1 87 ? -3.609 -6.127 0.331 1.00 97.25 87 GLU A CA 1
ATOM 669 C C . GLU A 1 87 ? -2.492 -5.191 -0.159 1.00 97.25 87 GLU A C 1
ATOM 671 O O . GLU A 1 87 ? -1.917 -5.414 -1.229 1.00 97.25 87 GLU A O 1
ATOM 676 N N . LEU A 1 88 ? -2.151 -4.166 0.625 1.00 96.12 88 LEU A N 1
ATOM 677 C CA . LEU A 1 88 ? -1.084 -3.224 0.296 1.00 96.12 88 LEU A CA 1
ATOM 678 C C . LEU A 1 88 ? 0.273 -3.932 0.197 1.00 96.12 88 LEU A C 1
ATOM 680 O O . LEU A 1 88 ? 0.969 -3.774 -0.807 1.00 96.12 88 LEU A O 1
ATOM 684 N N . ILE A 1 89 ? 0.624 -4.761 1.182 1.00 96.31 89 ILE A N 1
ATOM 685 C CA . ILE A 1 89 ? 1.895 -5.501 1.197 1.00 96.31 89 ILE A CA 1
ATOM 686 C C . ILE A 1 89 ? 1.972 -6.482 0.022 1.00 96.31 89 ILE A C 1
ATOM 688 O O . ILE A 1 89 ? 2.988 -6.525 -0.671 1.00 96.31 89 ILE A O 1
ATOM 692 N N . ASN A 1 90 ? 0.892 -7.207 -0.272 1.00 96.75 90 ASN A N 1
ATOM 693 C CA . ASN A 1 90 ? 0.793 -8.076 -1.447 1.00 96.75 90 ASN A CA 1
ATOM 694 C C . ASN A 1 90 ? 1.024 -7.301 -2.755 1.00 96.75 90 ASN A C 1
ATOM 696 O O . ASN A 1 90 ? 1.716 -7.770 -3.662 1.00 96.75 90 ASN A O 1
ATOM 700 N N . SER A 1 91 ? 0.482 -6.087 -2.847 1.00 95.44 91 SER A N 1
ATOM 701 C CA . SER A 1 91 ? 0.640 -5.221 -4.022 1.00 95.44 91 SER A CA 1
ATOM 702 C C . SER A 1 91 ? 2.082 -4.747 -4.182 1.00 95.44 91 SER A C 1
ATOM 704 O O . SER A 1 91 ? 2.610 -4.717 -5.293 1.00 95.44 91 SER A O 1
ATOM 706 N N . MET A 1 92 ? 2.743 -4.430 -3.070 1.00 93.62 92 MET A N 1
ATOM 707 C CA . MET A 1 92 ? 4.161 -4.080 -3.057 1.00 93.62 92 MET A CA 1
ATOM 708 C C . MET A 1 92 ? 5.028 -5.277 -3.452 1.00 93.62 92 MET A C 1
ATOM 710 O O . MET A 1 92 ? 5.926 -5.122 -4.275 1.00 93.62 92 MET A O 1
ATOM 714 N N . LEU A 1 93 ? 4.742 -6.480 -2.934 1.00 94.38 93 LEU A N 1
ATOM 715 C CA . LEU A 1 93 ? 5.435 -7.725 -3.311 1.00 94.38 93 LEU A CA 1
ATOM 716 C C . LEU A 1 93 ? 5.274 -8.029 -4.796 1.00 94.38 93 LEU A C 1
ATOM 718 O O . LEU A 1 93 ? 6.235 -8.417 -5.458 1.00 94.38 93 LEU A O 1
ATOM 722 N N . THR A 1 94 ? 4.084 -7.785 -5.338 1.00 93.88 94 THR A N 1
ATOM 723 C CA . THR A 1 94 ? 3.839 -7.939 -6.771 1.00 93.88 94 THR A CA 1
ATOM 724 C C . THR A 1 94 ? 4.690 -6.963 -7.585 1.00 93.88 94 THR A C 1
ATOM 726 O O . THR A 1 94 ? 5.338 -7.376 -8.546 1.00 93.88 94 THR A O 1
ATOM 729 N N . LEU A 1 95 ? 4.766 -5.691 -7.174 1.00 91.25 95 LEU A N 1
ATOM 730 C CA . LEU A 1 95 ? 5.644 -4.710 -7.816 1.00 91.25 95 LEU A CA 1
ATOM 731 C C . LEU A 1 95 ? 7.125 -5.114 -7.710 1.00 91.25 95 LEU A C 1
ATOM 733 O O . LEU A 1 95 ? 7.844 -5.036 -8.702 1.00 91.25 95 LEU A O 1
ATOM 737 N N . LEU A 1 96 ? 7.574 -5.592 -6.547 1.00 91.25 96 LEU A N 1
ATOM 738 C CA . LEU A 1 96 ? 8.945 -6.067 -6.348 1.00 91.25 96 LEU A CA 1
ATOM 739 C C . LEU A 1 96 ? 9.300 -7.199 -7.309 1.00 91.25 96 LEU A C 1
ATOM 741 O O . LEU A 1 96 ? 10.352 -7.159 -7.940 1.00 91.25 96 LEU A O 1
ATOM 745 N N . LEU A 1 97 ? 8.414 -8.185 -7.449 1.00 92.31 97 LEU A N 1
ATOM 746 C CA . LEU A 1 97 ? 8.621 -9.305 -8.364 1.00 92.31 97 LEU A CA 1
ATOM 747 C C . LEU A 1 97 ? 8.766 -8.840 -9.812 1.00 92.31 97 LEU A C 1
ATOM 749 O O . LEU A 1 97 ? 9.662 -9.316 -10.508 1.00 92.31 97 LEU A O 1
ATOM 753 N N . LEU A 1 98 ? 7.946 -7.879 -10.252 1.00 90.62 98 LEU A N 1
ATOM 754 C CA . LEU A 1 98 ? 8.086 -7.291 -11.587 1.00 90.62 98 LEU A CA 1
ATOM 755 C C . LEU A 1 98 ? 9.463 -6.637 -11.769 1.00 90.62 98 LEU A C 1
ATOM 757 O O . LEU A 1 98 ? 10.077 -6.801 -12.816 1.00 90.62 98 LEU A O 1
ATOM 761 N N . LEU A 1 99 ? 9.990 -5.957 -10.751 1.00 88.25 99 LEU A N 1
ATOM 762 C CA . LEU A 1 99 ? 11.297 -5.296 -10.835 1.00 88.25 99 LEU A CA 1
ATOM 763 C C . LEU A 1 99 ? 12.489 -6.271 -10.805 1.00 88.25 99 LEU A C 1
ATOM 765 O O . LEU A 1 99 ? 13.554 -5.945 -11.326 1.00 88.25 99 LEU A O 1
ATOM 769 N N . VAL A 1 100 ? 12.336 -7.468 -10.232 1.00 90.19 100 VAL A N 1
ATOM 770 C CA . VAL A 1 100 ? 13.413 -8.478 -10.193 1.00 90.19 100 VAL A CA 1
ATOM 771 C C . VAL A 1 100 ? 13.499 -9.291 -11.493 1.00 90.19 100 VAL A C 1
ATOM 773 O O . VAL A 1 100 ? 14.586 -9.740 -11.855 1.00 90.19 100 VAL A O 1
ATOM 776 N N . ILE A 1 101 ? 12.397 -9.465 -12.232 1.00 90.94 101 ILE A N 1
ATOM 777 C CA . ILE A 1 101 ? 12.391 -10.217 -13.500 1.00 90.94 101 ILE A CA 1
ATOM 778 C C . ILE A 1 101 ? 12.991 -9.351 -14.624 1.00 90.94 101 ILE A C 1
ATOM 780 O O . ILE A 1 101 ? 12.378 -8.354 -15.009 1.00 90.94 101 ILE A O 1
ATOM 784 N N . PRO A 1 102 ? 14.149 -9.710 -15.212 1.00 86.69 102 PRO A N 1
ATOM 785 C CA . PRO A 1 102 ? 14.836 -8.858 -16.179 1.00 86.69 102 PRO A CA 1
ATOM 786 C C . PRO A 1 102 ? 14.054 -8.707 -17.491 1.00 86.69 102 PRO A C 1
ATOM 788 O O . PRO A 1 102 ? 13.292 -9.587 -17.890 1.00 86.69 102 PRO A O 1
ATOM 791 N N . VAL A 1 103 ? 14.294 -7.591 -18.190 1.00 88.56 103 VAL A N 1
ATOM 792 C CA . VAL A 1 103 ? 13.710 -7.221 -19.495 1.00 88.56 103 VAL A CA 1
ATOM 793 C C . VAL A 1 103 ? 12.183 -7.082 -19.463 1.00 88.56 103 VAL A C 1
ATOM 795 O O . VAL A 1 103 ? 11.678 -5.964 -19.478 1.00 88.56 103 VAL A O 1
ATOM 798 N N . ILE A 1 104 ? 11.437 -8.185 -19.385 1.00 89.94 104 ILE A N 1
ATOM 799 C CA . ILE A 1 104 ? 9.966 -8.184 -19.422 1.00 89.94 104 ILE A CA 1
ATOM 800 C C . ILE A 1 104 ? 9.400 -7.522 -18.167 1.00 89.94 104 ILE A C 1
ATOM 802 O O . ILE A 1 104 ? 8.536 -6.651 -18.265 1.00 89.94 104 ILE A O 1
ATOM 806 N N . GLY A 1 105 ? 9.908 -7.897 -16.993 1.00 87.31 105 GLY A N 1
ATOM 807 C CA . GLY A 1 105 ? 9.429 -7.346 -15.730 1.00 87.31 105 GLY A CA 1
ATOM 808 C C . GLY A 1 105 ? 9.695 -5.846 -15.606 1.00 87.31 105 GLY A C 1
ATOM 809 O O . GLY A 1 105 ? 8.835 -5.112 -15.133 1.00 87.31 105 GLY A O 1
ATOM 810 N N . TRP A 1 106 ? 10.818 -5.361 -16.143 1.00 88.06 106 TRP A N 1
ATOM 811 C CA . TRP A 1 106 ? 11.156 -3.933 -16.154 1.00 88.06 106 TRP A CA 1
ATOM 812 C C . TRP A 1 106 ? 10.244 -3.132 -17.085 1.00 88.06 106 TRP A C 1
ATOM 814 O O . TRP A 1 106 ? 9.758 -2.073 -16.694 1.00 88.06 106 TRP A O 1
ATOM 824 N N . VAL A 1 107 ? 9.964 -3.644 -18.291 1.00 89.69 107 VAL A N 1
ATOM 825 C CA . VAL A 1 107 ? 9.038 -3.002 -19.241 1.00 89.69 107 VAL A CA 1
ATOM 826 C C . VAL A 1 107 ? 7.630 -2.920 -18.650 1.00 89.69 107 VAL A C 1
ATOM 828 O O . VAL A 1 107 ? 7.016 -1.853 -18.659 1.00 89.69 107 VAL A O 1
ATOM 831 N N . VAL A 1 108 ? 7.133 -4.025 -18.086 1.00 90.25 108 VAL A N 1
ATOM 832 C CA . VAL A 1 108 ? 5.819 -4.056 -17.426 1.00 90.25 108 VAL A CA 1
ATOM 833 C C . VAL A 1 108 ? 5.818 -3.153 -16.192 1.00 90.25 108 VAL A C 1
ATOM 835 O O . VAL A 1 108 ? 4.897 -2.359 -16.015 1.00 90.25 108 VAL A O 1
ATOM 838 N N . GLY A 1 109 ? 6.866 -3.219 -15.372 1.00 88.12 109 GLY A N 1
ATOM 839 C CA . GLY A 1 109 ? 7.037 -2.420 -14.163 1.00 88.12 109 GLY A CA 1
ATOM 840 C C . GLY A 1 109 ? 7.015 -0.919 -14.441 1.00 88.12 109 GLY A C 1
ATOM 841 O O . GLY A 1 109 ? 6.334 -0.186 -13.730 1.00 88.12 109 GLY A O 1
ATOM 842 N N . LEU A 1 110 ? 7.669 -0.460 -15.512 1.00 88.81 110 LEU A N 1
ATOM 843 C CA . LEU A 1 110 ? 7.688 0.954 -15.895 1.00 88.81 110 LEU A CA 1
ATOM 844 C C . LEU A 1 110 ? 6.280 1.494 -16.196 1.00 88.81 110 LEU A C 1
ATOM 846 O O . LEU A 1 110 ? 5.937 2.596 -15.770 1.00 88.81 110 LEU A O 1
ATOM 850 N N . ILE A 1 111 ? 5.452 0.704 -16.884 1.00 90.06 111 ILE A N 1
ATOM 851 C CA . ILE A 1 111 ? 4.047 1.041 -17.168 1.00 90.06 111 ILE A CA 1
ATOM 852 C C . ILE A 1 111 ? 3.193 0.917 -15.900 1.00 90.06 111 ILE A C 1
ATOM 854 O O . ILE A 1 111 ? 2.226 1.657 -15.708 1.00 90.06 111 ILE A O 1
ATOM 858 N N . TRP A 1 112 ? 3.546 -0.020 -15.023 1.00 90.81 112 TRP A N 1
ATOM 859 C CA . TRP A 1 112 ? 2.759 -0.353 -13.848 1.00 90.81 112 TRP A CA 1
ATOM 860 C C . TRP A 1 112 ? 2.937 0.616 -12.678 1.00 90.81 112 TRP A C 1
ATOM 862 O O . TRP A 1 112 ? 1.969 0.895 -11.972 1.00 90.81 112 TRP A O 1
ATOM 872 N N . ILE A 1 113 ? 4.133 1.178 -12.488 1.00 90.75 113 ILE A N 1
ATOM 873 C CA . ILE A 1 113 ? 4.445 2.107 -11.391 1.00 90.75 113 ILE A CA 1
ATOM 874 C C . ILE A 1 113 ? 3.441 3.277 -11.300 1.00 90.75 113 ILE A C 1
ATOM 876 O O . ILE A 1 113 ? 2.910 3.494 -10.208 1.00 90.75 113 ILE A O 1
ATOM 880 N N . PRO A 1 114 ? 3.101 4.005 -12.386 1.00 92.12 114 PRO A N 1
ATOM 881 C CA . PRO A 1 114 ? 2.096 5.069 -12.332 1.00 92.12 114 PRO A CA 1
ATOM 882 C C . PRO A 1 114 ? 0.716 4.573 -11.890 1.00 92.12 114 PRO A C 1
ATOM 884 O O . PRO A 1 114 ? 0.055 5.214 -11.072 1.00 92.12 114 PRO A O 1
ATOM 887 N N . VAL A 1 115 ? 0.287 3.411 -12.395 1.00 93.06 115 VAL A N 1
ATOM 888 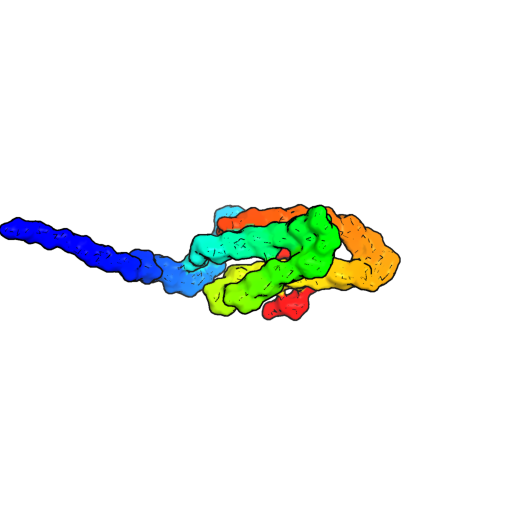C CA . VAL A 1 115 ? -0.998 2.809 -12.017 1.00 93.06 115 VAL A CA 1
ATOM 889 C C . VAL A 1 115 ? -0.989 2.466 -10.534 1.00 93.06 115 VAL A C 1
ATOM 891 O O . VAL A 1 115 ? -1.936 2.785 -9.814 1.00 93.06 115 VAL A O 1
ATOM 894 N N . TRP A 1 116 ? 0.092 1.861 -10.055 1.00 93.00 116 TRP A N 1
ATOM 895 C CA . TRP A 1 116 ? 0.262 1.522 -8.653 1.00 93.00 116 TRP A CA 1
ATOM 896 C C . TRP A 1 116 ? 0.233 2.770 -7.753 1.00 93.00 116 TRP A C 1
ATOM 898 O O . TRP A 1 116 ? -0.484 2.782 -6.753 1.00 93.00 116 TRP A O 1
ATOM 908 N N . LEU A 1 117 ? 0.893 3.859 -8.160 1.00 92.19 117 LEU A N 1
ATOM 909 C CA . LEU A 1 117 ? 0.919 5.134 -7.436 1.00 92.19 117 LEU A CA 1
ATOM 910 C C . LEU A 1 117 ? -0.474 5.771 -7.301 1.00 92.19 117 LEU A C 1
ATOM 912 O O . LEU A 1 117 ? -0.875 6.191 -6.214 1.00 92.19 117 LEU A O 1
ATOM 916 N N . VAL A 1 118 ? -1.242 5.799 -8.394 1.00 95.38 118 VAL A N 1
ATOM 917 C CA . VAL A 1 118 ? -2.630 6.288 -8.381 1.00 95.38 118 VAL A CA 1
ATOM 918 C C . VAL A 1 118 ? -3.488 5.427 -7.456 1.00 95.38 118 VAL A C 1
ATOM 920 O O . VAL A 1 118 ? -4.299 5.952 -6.693 1.00 95.38 118 VAL A O 1
ATOM 923 N N . ASN A 1 119 ? -3.302 4.105 -7.482 1.00 96.19 119 ASN A N 1
ATOM 924 C CA . ASN A 1 119 ? -4.030 3.206 -6.593 1.00 96.19 119 ASN A CA 1
ATOM 925 C C . ASN A 1 119 ? -3.620 3.367 -5.125 1.00 96.19 119 ASN A C 1
ATOM 927 O O . ASN A 1 119 ? -4.474 3.200 -4.267 1.00 96.19 119 ASN A O 1
ATOM 931 N N . SER A 1 120 ? -2.394 3.788 -4.823 1.00 95.19 120 SER A N 1
ATOM 932 C CA . SER A 1 120 ? -1.990 4.179 -3.467 1.00 95.19 120 SER A CA 1
ATOM 933 C C . SER A 1 120 ? -2.750 5.402 -2.952 1.00 95.19 120 SER A C 1
ATOM 935 O O . SER A 1 120 ? -3.272 5.386 -1.840 1.00 95.19 120 SER A O 1
ATOM 937 N N . ILE A 1 121 ? -2.967 6.416 -3.790 1.00 96.88 121 ILE A N 1
ATOM 938 C CA . ILE A 1 121 ? -3.819 7.557 -3.417 1.00 96.88 121 ILE A CA 1
ATOM 939 C C . ILE A 1 121 ? -5.282 7.118 -3.251 1.00 96.88 121 ILE A C 1
ATOM 941 O O . ILE A 1 121 ? -5.943 7.496 -2.283 1.00 96.88 121 ILE A O 1
ATOM 945 N N . ARG A 1 122 ? -5.800 6.284 -4.163 1.00 97.75 122 ARG A N 1
ATOM 946 C CA . ARG A 1 122 ? -7.163 5.737 -4.049 1.00 97.75 122 ARG A CA 1
ATOM 947 C C . ARG A 1 122 ? -7.321 4.899 -2.782 1.00 97.75 122 ARG A C 1
ATOM 949 O O . ARG A 1 122 ? -8.305 5.086 -2.078 1.00 97.75 122 ARG A O 1
ATOM 956 N N . GLY A 1 123 ? -6.352 4.052 -2.454 1.00 97.00 123 GLY A N 1
ATOM 957 C CA . GLY A 1 123 ? -6.325 3.268 -1.222 1.00 97.00 123 GLY A CA 1
ATOM 958 C C . GLY A 1 123 ? -6.426 4.159 0.011 1.00 97.00 123 GLY A C 1
ATOM 959 O O . GLY A 1 123 ? -7.256 3.907 0.876 1.00 97.00 123 GLY A O 1
ATOM 960 N N . ALA A 1 124 ? -5.700 5.279 0.040 1.00 97.31 124 ALA A N 1
ATOM 961 C CA . ALA A 1 124 ? -5.813 6.254 1.123 1.00 97.31 124 ALA A CA 1
ATOM 962 C C . ALA A 1 124 ? -7.218 6.881 1.207 1.00 97.31 124 ALA A C 1
ATOM 964 O O . ALA A 1 124 ? -7.804 6.957 2.288 1.00 97.31 124 ALA A O 1
ATOM 965 N N . ILE A 1 125 ? -7.798 7.282 0.070 1.00 97.62 125 ILE A N 1
ATOM 966 C CA . ILE A 1 125 ? -9.164 7.829 0.017 1.00 97.62 125 ILE A CA 1
ATOM 967 C C . ILE A 1 125 ? -10.179 6.808 0.548 1.00 97.62 125 ILE A C 1
ATOM 969 O O . ILE A 1 125 ? -11.036 7.164 1.356 1.00 97.62 125 ILE A O 1
ATOM 973 N N . HIS A 1 126 ? -10.084 5.548 0.127 1.00 96.25 126 HIS A N 1
ATOM 974 C CA . HIS A 1 126 ? -10.960 4.476 0.600 1.00 96.25 126 HIS A CA 1
ATOM 975 C C . HIS A 1 126 ? -10.739 4.178 2.093 1.00 96.25 126 HIS A C 1
ATOM 977 O O . HIS A 1 126 ? -11.704 4.111 2.855 1.00 96.25 126 HIS A O 1
ATOM 983 N N . GLY A 1 127 ? -9.485 4.123 2.545 1.00 95.50 127 GLY A N 1
ATOM 984 C CA . GLY A 1 127 ? -9.122 3.937 3.950 1.00 95.50 127 GLY A CA 1
ATOM 985 C C . GLY A 1 127 ? -9.700 5.021 4.864 1.00 95.50 127 GLY A C 1
ATOM 986 O O . GLY A 1 127 ? -10.230 4.713 5.930 1.00 95.50 127 GLY A O 1
ATOM 987 N N . SER A 1 128 ? -9.725 6.281 4.410 1.00 96.38 128 SER A N 1
ATOM 988 C CA . SER A 1 128 ? -10.364 7.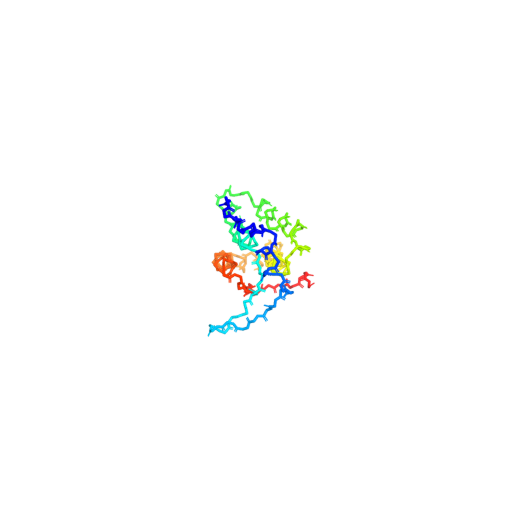386 5.152 1.00 96.38 128 SER A CA 1
ATOM 989 C C . SER A 1 128 ? -11.866 7.167 5.399 1.00 96.38 128 SER A C 1
ATOM 991 O O . SER A 1 128 ? -12.435 7.661 6.377 1.00 96.38 128 SER A O 1
ATOM 993 N N . ARG A 1 129 ? -12.517 6.385 4.532 1.00 95.06 129 ARG A N 1
ATOM 994 C CA . ARG A 1 129 ? -13.950 6.070 4.577 1.00 95.06 129 ARG A CA 1
ATOM 995 C C . ARG A 1 129 ? -14.251 4.732 5.247 1.00 95.06 129 ARG A C 1
ATOM 997 O O . ARG A 1 129 ? -15.420 4.372 5.322 1.00 95.06 129 ARG A O 1
ATOM 1004 N N . ALA A 1 130 ? -13.229 4.031 5.742 1.00 94.38 130 ALA A N 1
ATOM 1005 C CA . ALA A 1 130 ? -13.327 2.640 6.180 1.00 94.38 130 ALA A CA 1
ATOM 1006 C C . ALA A 1 130 ? -13.864 1.702 5.076 1.00 94.38 130 ALA A C 1
ATOM 1008 O O . ALA A 1 130 ? -14.548 0.717 5.344 1.00 94.38 130 ALA A O 1
ATOM 1009 N N . GLU A 1 131 ? -13.578 2.029 3.813 1.00 95.00 131 GLU A N 1
ATOM 1010 C CA . GLU A 1 131 ? -13.939 1.214 2.657 1.00 95.00 131 GLU A CA 1
ATOM 1011 C C . GLU A 1 131 ? -12.830 0.208 2.353 1.00 95.00 131 GLU A C 1
ATOM 1013 O O . GLU A 1 131 ? -11.648 0.557 2.335 1.00 95.00 131 GLU A O 1
ATOM 1018 N N . TYR A 1 132 ? -13.218 -1.020 2.020 1.00 95.00 132 TYR A N 1
ATOM 1019 C CA . TYR A 1 132 ? -12.276 -2.014 1.522 1.00 95.00 132 TYR A CA 1
ATOM 1020 C C . TYR A 1 132 ? -11.814 -1.632 0.111 1.00 95.00 132 TYR A C 1
ATOM 1022 O O . TYR A 1 132 ? -12.624 -1.439 -0.805 1.00 95.00 132 TYR A O 1
ATOM 1030 N N . PHE A 1 133 ? -10.502 -1.530 -0.077 1.00 96.38 133 PHE A N 1
ATOM 1031 C CA . PHE A 1 133 ? -9.862 -1.277 -1.361 1.00 96.38 133 PHE A CA 1
ATOM 1032 C C . PHE A 1 133 ? -9.068 -2.503 -1.809 1.00 96.38 133 PHE A C 1
ATOM 1034 O O . PHE A 1 133 ? -8.511 -3.237 -0.994 1.00 96.38 133 PHE A O 1
ATOM 1041 N N . ARG A 1 13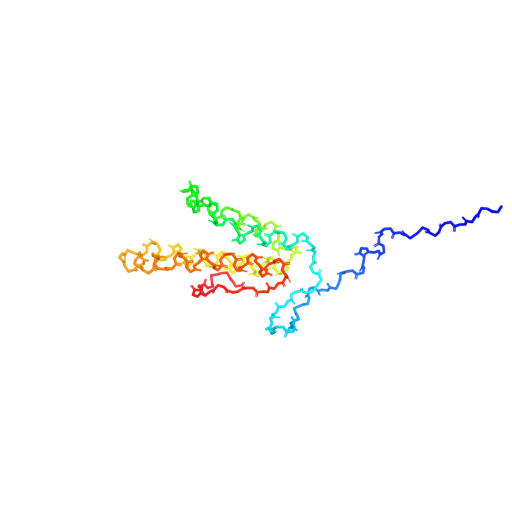4 ? -9.042 -2.740 -3.123 1.00 96.25 134 ARG A N 1
ATOM 1042 C CA . ARG A 1 134 ? -8.270 -3.814 -3.753 1.00 96.25 134 ARG A CA 1
ATOM 1043 C C . ARG A 1 134 ? -7.430 -3.229 -4.864 1.00 96.25 134 ARG A C 1
ATOM 1045 O O . ARG A 1 134 ? -7.944 -2.496 -5.713 1.00 96.25 134 ARG A O 1
ATOM 1052 N N . TYR A 1 135 ? -6.151 -3.561 -4.853 1.00 94.62 135 TYR A N 1
ATOM 1053 C CA . TYR A 1 135 ? -5.244 -3.124 -5.892 1.00 94.62 135 TYR A CA 1
ATOM 1054 C C . TYR A 1 135 ? -5.423 -4.028 -7.118 1.00 94.62 135 TYR A C 1
ATOM 1056 O O . TYR A 1 135 ? -5.582 -5.247 -6.992 1.00 94.62 135 TYR A O 1
ATOM 1064 N N . PRO A 1 136 ? -5.443 -3.448 -8.326 1.00 92.25 136 PRO A N 1
ATOM 1065 C CA . PRO A 1 136 ? -5.448 -4.245 -9.543 1.00 92.25 136 PRO A CA 1
ATOM 1066 C C . PRO A 1 136 ? -4.144 -5.044 -9.656 1.00 92.25 136 PRO A C 1
ATOM 1068 O O . PRO A 1 136 ? -3.123 -4.615 -9.139 1.00 92.25 136 PRO A O 1
ATOM 1071 N N . MET A 1 137 ? -4.178 -6.189 -10.346 1.00 89.56 137 MET A N 1
ATOM 1072 C CA . MET A 1 137 ? -3.001 -7.035 -10.613 1.00 89.56 137 MET A CA 1
ATOM 1073 C C . MET A 1 137 ? -2.113 -7.295 -9.383 1.00 89.56 137 MET A C 1
ATOM 1075 O O . MET A 1 137 ? -0.894 -7.182 -9.456 1.00 89.56 137 MET A O 1
ATOM 1079 N N . THR A 1 138 ? -2.738 -7.657 -8.262 1.00 94.00 138 THR A N 1
ATOM 1080 C CA . THR A 1 138 ? -2.053 -8.037 -7.022 1.00 94.00 138 THR A CA 1
ATOM 1081 C C . THR A 1 138 ? -2.080 -9.548 -6.828 1.00 94.00 138 THR A C 1
ATOM 1083 O O . THR A 1 138 ? -3.145 -10.171 -6.825 1.00 94.00 138 THR A O 1
ATOM 1086 N N . ILE A 1 139 ? -0.904 -10.138 -6.622 1.00 94.69 139 ILE A N 1
ATOM 1087 C CA . ILE A 1 139 ? -0.744 -11.535 -6.218 1.00 94.69 139 ILE A CA 1
ATOM 1088 C C . ILE A 1 139 ? -0.886 -11.606 -4.694 1.00 94.69 139 ILE A C 1
ATOM 1090 O O . ILE A 1 139 ? -0.189 -10.902 -3.965 1.00 94.69 139 ILE A O 1
ATOM 1094 N N . ARG A 1 140 ? -1.806 -12.443 -4.200 1.00 95.00 140 ARG A N 1
ATOM 1095 C CA . ARG A 1 140 ? -2.091 -12.582 -2.764 1.00 95.00 140 ARG A CA 1
ATOM 1096 C C . ARG A 1 140 ? -1.165 -13.612 -2.125 1.00 95.00 140 ARG A C 1
ATOM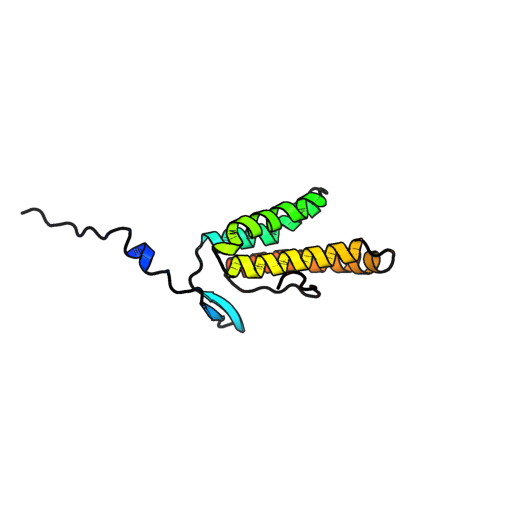 1098 O O . ARG A 1 140 ? -1.466 -14.799 -2.141 1.00 95.00 140 ARG A O 1
ATOM 1105 N N . PHE A 1 141 ? -0.045 -13.143 -1.584 1.00 94.88 141 PHE A N 1
ATOM 1106 C CA . PHE A 1 141 ? 0.882 -13.962 -0.795 1.00 94.88 141 PHE A CA 1
ATOM 1107 C C . PHE A 1 141 ? 0.371 -14.153 0.632 1.00 94.88 141 PHE A C 1
ATOM 1109 O O . PHE A 1 141 ? 0.451 -15.241 1.190 1.00 94.88 141 PHE A O 1
ATOM 1116 N N . LEU A 1 142 ? -0.168 -13.077 1.203 1.00 91.50 142 LEU A N 1
ATOM 1117 C CA . LEU A 1 142 ? -0.818 -13.048 2.503 1.00 91.50 142 LEU A CA 1
ATOM 1118 C C . LEU A 1 142 ? -2.330 -13.185 2.288 1.00 91.50 142 LEU A C 1
ATOM 1120 O O . LEU A 1 142 ? -2.921 -12.335 1.612 1.00 91.50 142 LEU A O 1
ATOM 1124 N N . THR A 1 143 ? -2.929 -14.238 2.843 1.00 85.69 143 THR A N 1
ATOM 1125 C CA . THR A 1 143 ? -4.375 -14.522 2.797 1.00 85.69 143 THR A CA 1
ATOM 1126 C C . THR A 1 143 ? -5.042 -14.175 4.111 1.00 85.69 143 THR A C 1
ATOM 1128 O O . THR A 1 143 ? -4.523 -14.648 5.145 1.00 85.69 143 THR A O 1
#